Protein AF-A0A6I5CF37-F1 (afdb_monomer_lite)

Structure (mmCIF, N/CA/C/O backbone):
data_AF-A0A6I5CF37-F1
#
_entry.id   AF-A0A6I5CF37-F1
#
loop_
_atom_site.group_PDB
_atom_site.id
_atom_site.type_symbol
_atom_site.label_atom_id
_atom_site.label_alt_id
_atom_site.label_comp_id
_atom_site.label_asym_id
_atom_site.label_entity_id
_atom_site.label_seq_id
_atom_site.pdbx_PDB_ins_code
_atom_site.Cartn_x
_atom_site.Cartn_y
_atom_site.Cartn_z
_atom_site.occupancy
_atom_site.B_iso_or_equiv
_atom_site.auth_seq_id
_atom_site.auth_comp_id
_atom_site.auth_asym_id
_atom_site.auth_atom_id
_atom_site.pdbx_PDB_model_num
ATOM 1 N N . ARG A 1 1 ? -19.614 -3.966 23.961 1.00 82.00 1 ARG A N 1
ATOM 2 C CA . ARG A 1 1 ? -20.376 -3.496 22.765 1.00 82.00 1 ARG A CA 1
ATOM 3 C C . ARG A 1 1 ? -20.107 -2.028 22.422 1.00 82.00 1 ARG A C 1
ATOM 5 O O . ARG A 1 1 ? -19.572 -1.793 21.354 1.00 82.00 1 ARG A O 1
ATOM 12 N N . ARG A 1 2 ? -20.425 -1.044 23.284 1.00 91.81 2 ARG A N 1
ATOM 13 C CA . ARG A 1 2 ? -20.182 0.384 22.965 1.00 91.81 2 ARG A CA 1
ATOM 14 C C . ARG A 1 2 ? -18.694 0.739 22.840 1.00 91.81 2 ARG A C 1
ATOM 16 O O . ARG A 1 2 ? -18.333 1.363 21.857 1.00 91.81 2 ARG A O 1
ATOM 23 N N . GLY A 1 3 ? -17.858 0.311 23.794 1.00 91.69 3 GLY A N 1
ATOM 24 C CA . GLY A 1 3 ? -16.403 0.529 23.734 1.00 91.69 3 GLY A CA 1
ATOM 25 C C . GLY A 1 3 ? -15.799 -0.043 22.453 1.00 91.69 3 GLY A C 1
ATOM 26 O O . GLY A 1 3 ? -15.213 0.698 21.680 1.00 91.69 3 GLY A O 1
ATOM 27 N N . ARG A 1 4 ? -16.092 -1.317 22.165 1.00 94.00 4 ARG A N 1
ATOM 28 C CA . ARG A 1 4 ? -15.720 -1.996 20.914 1.00 94.00 4 ARG A CA 1
ATOM 29 C C . ARG A 1 4 ? -16.089 -1.205 19.650 1.00 94.00 4 ARG A C 1
ATOM 31 O O . ARG A 1 4 ? -15.227 -0.921 18.830 1.00 94.00 4 ARG A O 1
ATOM 38 N N . ALA A 1 5 ? -17.353 -0.791 19.531 1.00 95.44 5 ALA A N 1
ATOM 39 C CA . ALA A 1 5 ? -17.808 0.007 18.391 1.00 95.44 5 ALA A CA 1
ATOM 40 C C . ALA A 1 5 ? -17.056 1.344 18.275 1.00 95.44 5 ALA A C 1
ATOM 42 O O . ALA A 1 5 ? -16.808 1.820 17.172 1.00 95.44 5 ALA A O 1
ATOM 43 N N . PHE A 1 6 ? -16.668 1.940 19.404 1.00 96.00 6 PHE A N 1
ATOM 44 C CA . PHE A 1 6 ? -15.890 3.173 19.424 1.00 96.00 6 PHE A CA 1
ATOM 45 C C . PHE A 1 6 ? -14.424 2.950 19.019 1.00 96.00 6 PHE A C 1
ATOM 47 O O . PHE A 1 6 ? -13.860 3.792 18.324 1.00 96.00 6 PHE A O 1
ATOM 54 N N . THR A 1 7 ? -13.827 1.808 19.382 1.00 97.31 7 THR A N 1
ATOM 55 C CA . THR A 1 7 ? -12.501 1.378 18.904 1.00 97.31 7 THR A CA 1
ATOM 56 C C . THR A 1 7 ? -12.482 1.260 17.384 1.00 97.31 7 THR A C 1
ATOM 58 O O . THR A 1 7 ? -11.639 1.876 16.735 1.00 97.31 7 THR A O 1
ATOM 61 N N . VAL A 1 8 ? -13.447 0.533 16.812 1.00 97.31 8 VAL A N 1
ATOM 62 C CA . VAL A 1 8 ? -13.585 0.385 15.354 1.00 97.31 8 VAL A CA 1
ATOM 63 C C . VAL A 1 8 ? -13.781 1.749 14.702 1.00 97.31 8 VAL A C 1
ATOM 65 O O . VAL A 1 8 ? -13.034 2.105 13.797 1.00 97.31 8 VAL A O 1
ATOM 68 N N . TRP A 1 9 ? -14.714 2.557 15.213 1.00 97.38 9 TRP A N 1
ATOM 69 C CA . TRP A 1 9 ? -14.974 3.892 14.677 1.00 97.38 9 TRP A CA 1
ATOM 70 C C . TRP A 1 9 ? -13.726 4.789 14.674 1.00 97.38 9 TRP A C 1
ATOM 72 O O . TRP A 1 9 ? -13.487 5.483 13.689 1.00 97.38 9 TRP A O 1
ATOM 82 N N . LEU A 1 10 ? -12.901 4.768 15.729 1.00 97.75 10 LEU A N 1
ATOM 83 C CA . LEU A 1 10 ? -11.653 5.540 15.769 1.00 97.75 10 LEU A CA 1
ATOM 84 C C . LEU A 1 10 ? -10.661 5.100 14.690 1.00 97.75 10 LEU A C 1
ATOM 86 O O . LEU A 1 10 ? -10.053 5.958 14.051 1.00 97.75 10 LEU A O 1
ATOM 90 N N . LEU A 1 11 ? -10.516 3.795 14.458 1.00 98.00 11 LEU A N 1
ATOM 91 C CA . LEU A 1 11 ? -9.670 3.290 13.377 1.00 98.00 11 LEU A CA 1
ATOM 92 C C . LEU A 1 11 ? -10.228 3.670 11.998 1.00 98.00 11 LEU A C 1
ATOM 94 O O . LEU A 1 11 ? -9.465 3.970 11.085 1.00 98.00 11 LEU A O 1
ATOM 98 N N . GLU A 1 12 ? -11.550 3.735 11.840 1.00 98.06 12 GLU A N 1
ATOM 99 C CA . GLU A 1 12 ? -12.171 4.229 10.605 1.00 98.06 12 GLU A CA 1
ATOM 100 C C . GLU A 1 12 ? -11.901 5.715 10.382 1.00 98.06 12 GLU A C 1
ATOM 102 O O . GLU A 1 12 ? -11.608 6.122 9.259 1.00 98.06 12 GLU A O 1
ATOM 107 N N . GLN A 1 13 ? -11.938 6.530 11.441 1.00 97.88 13 GLN A N 1
ATOM 108 C CA . GLN A 1 13 ? -11.535 7.934 11.342 1.00 97.88 13 GLN A CA 1
ATOM 109 C C . GLN A 1 13 ? -10.051 8.070 10.986 1.00 97.88 13 GLN A C 1
ATOM 111 O O . GLN A 1 13 ? -9.691 8.937 10.190 1.00 97.88 13 GLN A O 1
ATOM 116 N N . ALA A 1 14 ? -9.196 7.202 11.530 1.00 97.25 14 ALA A N 1
ATOM 117 C CA . ALA A 1 14 ? -7.779 7.163 11.190 1.00 97.25 14 ALA A CA 1
ATOM 118 C C . ALA A 1 14 ? -7.570 6.816 9.704 1.00 97.25 14 ALA A C 1
ATOM 120 O O . ALA A 1 14 ? -6.813 7.503 9.020 1.00 97.25 14 ALA A O 1
ATOM 121 N N . ALA A 1 15 ? -8.321 5.845 9.177 1.00 97.06 15 ALA A N 1
ATOM 122 C CA . ALA A 1 15 ? -8.297 5.475 7.763 1.00 97.06 15 ALA A CA 1
ATOM 123 C C . ALA A 1 15 ? -8.722 6.617 6.838 1.00 97.06 15 ALA A C 1
ATOM 125 O O . ALA A 1 15 ? -8.083 6.846 5.812 1.00 97.06 15 ALA A O 1
ATOM 126 N N . LEU A 1 16 ? -9.741 7.394 7.216 1.00 97.62 16 LEU A N 1
ATOM 127 C CA . LEU A 1 16 ? -10.132 8.597 6.470 1.00 97.62 16 LEU A CA 1
ATOM 128 C C . LEU A 1 16 ? -9.033 9.672 6.456 1.00 97.62 16 LEU A C 1
ATOM 130 O O . LEU A 1 16 ? -8.968 10.461 5.516 1.00 97.62 16 LEU A O 1
ATOM 134 N N . ALA A 1 17 ? -8.162 9.689 7.466 1.00 96.75 17 ALA A N 1
ATOM 135 C CA . ALA A 1 17 ? -6.985 10.553 7.526 1.00 96.75 17 ALA A CA 1
ATOM 136 C C . ALA A 1 17 ? -5.736 9.949 6.845 1.00 96.75 17 ALA A C 1
ATOM 138 O O . ALA A 1 17 ? -4.685 10.586 6.837 1.00 96.75 17 ALA A O 1
ATOM 139 N N . GLY A 1 18 ? -5.840 8.750 6.261 1.00 96.88 18 GLY A N 1
ATOM 140 C CA . GLY A 1 18 ? -4.744 8.062 5.573 1.00 96.88 18 GLY A CA 1
ATOM 141 C C . GLY A 1 18 ? -3.930 7.095 6.440 1.00 96.88 18 GLY A C 1
ATOM 142 O O . GLY A 1 18 ? -2.928 6.572 5.964 1.00 96.88 18 GLY A O 1
ATOM 143 N N . HIS A 1 19 ? -4.337 6.832 7.685 1.00 96.94 19 HIS A N 1
ATOM 144 C CA . HIS A 1 19 ? -3.697 5.835 8.549 1.00 96.94 19 HIS A CA 1
ATOM 145 C C . HIS A 1 19 ? -4.368 4.470 8.420 1.00 96.94 19 HIS A C 1
ATOM 147 O O . HIS A 1 19 ? -5.565 4.336 8.652 1.00 96.94 19 HIS A O 1
ATOM 153 N N . THR A 1 20 ? -3.598 3.427 8.145 1.00 96.00 20 THR A N 1
ATOM 154 C CA . THR A 1 20 ? -4.111 2.050 8.099 1.00 96.00 20 THR A CA 1
ATOM 155 C C . THR A 1 20 ? -3.977 1.309 9.430 1.00 96.00 20 THR A C 1
ATOM 157 O O . THR A 1 20 ? -4.735 0.374 9.696 1.00 96.00 20 THR A O 1
ATOM 160 N N . ALA A 1 21 ? -3.101 1.793 10.314 1.00 96.62 21 ALA A N 1
ATOM 161 C CA . ALA A 1 21 ? -2.951 1.333 11.687 1.00 96.62 21 ALA A CA 1
ATOM 162 C C . ALA A 1 21 ? -2.599 2.491 12.637 1.00 96.62 21 ALA A C 1
ATOM 164 O O . ALA A 1 21 ? -2.096 3.535 12.217 1.00 96.62 21 ALA A O 1
ATOM 165 N N . LEU A 1 22 ? -2.857 2.294 13.930 1.00 97.44 22 LEU A N 1
ATOM 166 C CA . LEU A 1 22 ? -2.471 3.192 15.021 1.00 97.44 22 LEU A CA 1
ATOM 167 C C . LEU A 1 22 ? -1.678 2.431 16.084 1.00 97.44 22 LEU A C 1
ATOM 169 O O . LEU A 1 22 ? -1.903 1.244 16.296 1.00 97.44 22 LEU A O 1
ATOM 173 N N . GLU A 1 23 ? -0.802 3.121 16.811 1.00 97.19 23 GLU A N 1
ATOM 174 C CA . GLU A 1 23 ? -0.148 2.533 17.984 1.00 97.19 23 GLU A CA 1
ATOM 175 C C . GLU A 1 23 ? -1.176 2.217 19.076 1.00 97.19 23 GLU A C 1
ATOM 177 O O . GLU A 1 23 ? -2.034 3.051 19.387 1.00 97.19 23 GLU A O 1
ATOM 182 N N . ALA A 1 24 ? -1.076 1.038 19.695 1.00 97.19 24 ALA A N 1
ATOM 183 C CA . ALA A 1 24 ? -2.011 0.619 20.739 1.00 97.19 24 ALA A CA 1
ATOM 184 C C . ALA A 1 24 ? -2.137 1.650 21.887 1.00 97.19 24 ALA A C 1
ATOM 186 O O . ALA A 1 24 ? -3.272 1.990 22.230 1.00 97.19 24 ALA A O 1
ATOM 187 N N . PRO A 1 25 ? -1.045 2.251 22.416 1.00 96.56 25 PRO A N 1
ATOM 188 C CA . PRO A 1 25 ? -1.145 3.293 23.443 1.00 96.56 25 PRO A CA 1
ATOM 189 C C . PRO A 1 25 ? -1.847 4.573 22.968 1.00 96.56 25 PRO A C 1
ATOM 191 O O . PRO A 1 25 ? -2.542 5.236 23.743 1.00 96.56 25 PRO A O 1
ATOM 194 N N . ALA A 1 26 ? -1.683 4.942 21.694 1.00 96.81 26 ALA A N 1
ATOM 195 C CA . ALA A 1 26 ? -2.356 6.104 21.118 1.00 96.81 26 ALA A CA 1
ATOM 196 C C . ALA A 1 26 ? -3.864 5.851 20.984 1.00 96.81 26 ALA A C 1
ATOM 198 O O . ALA A 1 26 ? -4.673 6.734 21.277 1.00 96.81 26 ALA A O 1
ATOM 199 N N . LEU A 1 27 ? -4.244 4.629 20.604 1.00 97.06 27 LEU A N 1
ATOM 200 C CA . LEU A 1 27 ? -5.636 4.208 20.502 1.00 97.06 27 LEU A CA 1
ATOM 201 C C . LEU A 1 27 ? -6.320 4.160 21.877 1.00 97.06 27 LEU A C 1
ATOM 203 O O . LEU A 1 27 ? -7.398 4.736 22.029 1.00 97.06 27 LEU A O 1
ATOM 207 N N . THR A 1 28 ? -5.693 3.566 22.898 1.00 97.56 28 THR A N 1
ATOM 208 C CA . THR A 1 28 ? -6.246 3.532 24.268 1.00 97.56 28 THR A CA 1
ATOM 209 C C . THR A 1 28 ? -6.346 4.931 24.877 1.00 97.56 28 THR A C 1
ATOM 211 O O . THR A 1 28 ? -7.382 5.292 25.438 1.00 97.56 28 THR A O 1
ATOM 214 N N . SER A 1 29 ? -5.338 5.782 24.666 1.00 97.81 29 SER A N 1
ATOM 215 C CA . SER A 1 29 ? -5.387 7.195 25.067 1.00 97.81 29 SER A CA 1
ATOM 216 C C . SER A 1 29 ? -6.524 7.947 24.375 1.00 97.81 29 SER A C 1
ATOM 218 O O . SER A 1 29 ? -7.236 8.733 25.006 1.00 97.81 29 SER A O 1
ATOM 220 N N . ALA A 1 30 ? -6.734 7.699 23.079 1.00 97.12 30 ALA A N 1
ATOM 221 C CA . ALA A 1 30 ? -7.828 8.303 22.338 1.00 97.12 30 ALA A CA 1
ATOM 222 C C . ALA A 1 30 ? -9.184 7.851 22.893 1.00 97.12 30 ALA A C 1
ATOM 224 O O . ALA A 1 30 ? -10.027 8.706 23.148 1.00 97.12 30 ALA A O 1
ATOM 225 N N . LEU A 1 31 ? -9.381 6.556 23.145 1.00 97.25 31 LEU A N 1
ATOM 226 C CA . LEU A 1 31 ? -10.590 6.004 23.768 1.00 97.25 31 LEU A CA 1
ATOM 227 C C . LEU A 1 31 ? -10.885 6.655 25.131 1.00 97.25 31 LEU A C 1
ATOM 229 O O . LEU A 1 31 ? -12.011 7.106 25.364 1.00 97.25 31 LEU A O 1
ATOM 233 N N . ALA A 1 32 ? -9.870 6.785 25.991 1.00 97.06 32 ALA A N 1
ATOM 234 C CA . ALA A 1 32 ? -9.988 7.426 27.301 1.00 97.06 32 ALA A CA 1
ATOM 235 C C . ALA A 1 32 ? -10.469 8.882 27.190 1.00 97.06 32 ALA A C 1
ATOM 237 O O . ALA A 1 32 ? -11.410 9.290 27.871 1.00 97.06 32 ALA A O 1
ATOM 238 N N . GLN A 1 33 ? -9.888 9.658 26.268 1.00 96.38 33 GLN A N 1
ATOM 239 C CA . GLN A 1 33 ? -10.268 11.057 26.033 1.00 96.38 33 GLN A CA 1
ATOM 240 C C . GLN A 1 33 ? -11.729 11.229 25.588 1.00 96.38 33 GLN A C 1
ATOM 242 O O . GLN A 1 33 ? -12.302 12.298 25.786 1.00 96.38 33 GLN A O 1
ATOM 247 N N . ARG A 1 34 ? -12.348 10.200 24.991 1.00 94.50 34 ARG A N 1
ATOM 248 C CA . ARG A 1 34 ? -13.772 10.217 24.603 1.00 94.50 34 ARG A CA 1
ATOM 249 C C . ARG A 1 34 ? -14.693 9.590 25.659 1.00 94.50 34 ARG A C 1
ATOM 251 O O . ARG A 1 34 ? -15.877 9.398 25.395 1.00 94.50 34 ARG A O 1
ATOM 258 N N . GLY A 1 35 ? -14.180 9.304 26.857 1.00 94.38 35 GLY A N 1
ATOM 259 C CA . GLY A 1 35 ? -14.976 8.834 27.992 1.00 94.38 35 GLY A CA 1
ATOM 260 C C . GLY A 1 35 ? -15.361 7.356 27.927 1.00 94.38 35 GLY A C 1
ATOM 261 O O . GLY A 1 35 ? -16.377 6.967 28.504 1.00 94.38 35 GLY A O 1
ATOM 262 N N . VAL A 1 36 ? -14.589 6.525 27.218 1.00 96.56 36 VAL A N 1
ATOM 263 C CA . VAL A 1 36 ? -14.753 5.064 27.269 1.00 96.56 36 VAL A CA 1
ATOM 264 C C . VAL A 1 36 ? -14.300 4.569 28.656 1.00 96.56 36 VAL A C 1
ATOM 266 O O . VAL A 1 36 ? -13.154 4.829 29.012 1.00 96.56 36 VAL A O 1
ATOM 269 N N . PRO A 1 37 ? -15.162 3.888 29.448 1.00 91.50 37 PRO A N 1
ATOM 270 C CA . PRO A 1 37 ? -14.856 3.552 30.847 1.00 91.50 37 PRO A CA 1
ATOM 271 C C . PRO A 1 37 ? -13.647 2.631 31.056 1.00 91.50 37 PRO A C 1
ATOM 273 O O . PRO A 1 37 ? -12.925 2.816 32.028 1.00 91.50 37 PRO A O 1
ATOM 276 N N . ASP A 1 38 ? -13.430 1.675 30.149 1.00 95.88 38 ASP A N 1
ATOM 277 C CA . ASP A 1 38 ? -12.261 0.789 30.131 1.00 95.88 38 ASP A CA 1
ATOM 278 C C . ASP A 1 38 ? -11.698 0.737 28.694 1.00 95.88 38 ASP A C 1
ATOM 280 O O . ASP A 1 38 ? -12.209 -0.001 27.840 1.00 95.88 38 ASP A O 1
ATOM 284 N N . PRO A 1 39 ? -10.735 1.618 28.366 1.00 96.88 39 PRO A N 1
ATOM 285 C CA . PRO A 1 39 ? -10.119 1.691 27.043 1.00 96.88 39 PRO A CA 1
ATOM 286 C C . PRO A 1 39 ? -9.392 0.410 26.630 1.00 96.88 39 PRO A C 1
ATOM 288 O O . PRO A 1 39 ? -9.469 0.017 25.464 1.00 96.88 39 PRO A O 1
ATOM 291 N N . ASP A 1 40 ? -8.702 -0.232 27.571 1.00 97.19 40 ASP A N 1
ATOM 292 C CA . ASP A 1 40 ? -7.924 -1.440 27.316 1.00 97.19 40 ASP A CA 1
ATOM 293 C C . ASP A 1 40 ? -8.857 -2.623 27.045 1.00 97.19 40 ASP A C 1
ATOM 295 O O . ASP A 1 40 ? -8.714 -3.290 26.020 1.00 97.19 40 ASP A O 1
ATOM 299 N N . GLU A 1 41 ? -9.889 -2.831 27.870 1.00 97.25 41 GLU A N 1
ATOM 300 C CA . GLU A 1 41 ? -10.914 -3.857 27.632 1.00 97.25 41 GLU A CA 1
ATOM 301 C C . GLU A 1 41 ? -11.657 -3.611 26.310 1.00 97.25 41 GLU A C 1
ATOM 303 O O . GLU A 1 41 ? -11.953 -4.552 25.565 1.00 97.25 41 GLU A O 1
ATOM 308 N N . ALA A 1 42 ? -11.944 -2.349 25.971 1.00 97.19 42 ALA A N 1
ATOM 309 C CA . ALA A 1 42 ? -12.583 -1.990 24.708 1.00 97.19 42 ALA A CA 1
ATOM 310 C C . ALA A 1 42 ? -11.714 -2.332 23.488 1.00 97.19 42 ALA A C 1
ATOM 312 O O . ALA A 1 42 ? -12.253 -2.781 22.470 1.00 97.19 42 ALA A O 1
ATOM 313 N N . LEU A 1 43 ? -10.397 -2.135 23.583 1.00 97.44 43 LEU A N 1
ATOM 314 C CA . LEU A 1 43 ? -9.441 -2.551 22.561 1.00 97.44 43 LEU A CA 1
ATOM 315 C C . LEU A 1 43 ? -9.362 -4.079 22.476 1.00 97.44 43 LEU A C 1
ATOM 317 O O . LEU A 1 43 ? -9.584 -4.634 21.401 1.00 97.44 43 LEU A O 1
ATOM 321 N N . GLN A 1 44 ? -9.143 -4.767 23.599 1.00 97.12 44 GLN A N 1
ATOM 322 C CA . GLN A 1 44 ? -9.069 -6.233 23.641 1.00 97.12 44 GLN A CA 1
ATOM 323 C C . GLN A 1 44 ? -10.345 -6.891 23.102 1.00 97.12 44 GLN A C 1
ATOM 325 O O . GLN A 1 44 ? -10.277 -7.865 22.360 1.00 97.12 44 GLN A O 1
ATOM 330 N N . SER A 1 45 ? -11.514 -6.314 23.388 1.00 96.88 45 SER A N 1
ATOM 331 C CA . SER A 1 45 ? -12.794 -6.781 22.846 1.00 96.88 45 SER A CA 1
ATOM 332 C C . SER A 1 45 ? -12.888 -6.657 21.323 1.00 96.88 45 SER A C 1
ATOM 334 O O . SER A 1 45 ? -13.547 -7.476 20.694 1.00 96.88 45 SER A O 1
ATOM 336 N N . ALA A 1 46 ? -12.294 -5.623 20.719 1.00 96.81 46 ALA A N 1
ATOM 337 C CA . ALA A 1 46 ? -12.288 -5.459 19.261 1.00 96.81 46 ALA A CA 1
ATOM 338 C C . ALA A 1 46 ? -11.352 -6.471 18.589 1.00 96.81 46 ALA A C 1
ATOM 340 O O . ALA A 1 46 ? -11.697 -7.027 17.548 1.00 96.81 46 ALA A O 1
ATOM 341 N N . LEU A 1 47 ? -10.212 -6.748 19.226 1.00 97.19 47 LEU A N 1
ATOM 342 C CA . LEU A 1 47 ? -9.258 -7.765 18.787 1.00 97.19 47 LEU A CA 1
ATOM 343 C C . LEU A 1 47 ? -9.846 -9.177 18.886 1.00 97.19 47 LEU A C 1
ATOM 345 O O . LEU A 1 47 ? -9.779 -9.945 17.932 1.00 97.19 47 LEU A O 1
ATOM 349 N N . ALA A 1 48 ? -10.473 -9.506 20.017 1.00 97.12 48 ALA A N 1
ATOM 350 C CA . ALA A 1 48 ? -11.068 -10.821 20.256 1.00 97.12 48 ALA A CA 1
ATOM 351 C C . ALA A 1 48 ? -12.198 -11.158 19.269 1.00 97.12 48 ALA A C 1
ATOM 353 O O . ALA A 1 48 ? -12.428 -12.323 18.961 1.00 97.12 48 ALA A O 1
ATOM 354 N N . GLU A 1 49 ? -12.896 -10.140 18.767 1.00 96.69 49 GLU A N 1
ATOM 355 C CA . GLU A 1 49 ? -13.989 -10.293 17.801 1.00 96.69 49 GLU A CA 1
ATOM 356 C C . GLU A 1 49 ? -13.504 -10.222 16.346 1.00 96.69 49 GLU A C 1
ATOM 358 O O . GLU A 1 49 ? -14.313 -10.350 15.431 1.00 96.69 49 GLU A O 1
ATOM 363 N N . GLY A 1 50 ? -12.199 -10.018 16.126 1.00 96.12 50 GLY A N 1
ATOM 364 C CA . GLY A 1 50 ? -11.593 -9.948 14.797 1.00 96.12 50 GLY A CA 1
ATOM 365 C C . GLY A 1 50 ? -11.939 -8.684 14.010 1.00 96.12 50 GLY A C 1
ATOM 366 O O . GLY A 1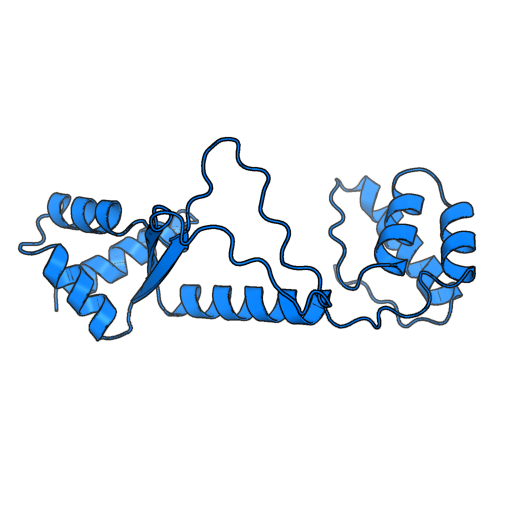 50 ? -11.687 -8.629 12.816 1.00 96.12 50 GLY A O 1
ATOM 367 N N . GLU A 1 51 ? -12.507 -7.656 14.647 1.00 96.56 51 GLU A N 1
ATOM 368 C CA . GLU A 1 51 ? -12.821 -6.380 13.983 1.00 96.56 51 GLU A CA 1
ATOM 369 C C . GLU A 1 51 ? -11.549 -5.524 13.777 1.00 96.56 51 GLU A C 1
ATOM 371 O O . GLU A 1 51 ? -11.494 -4.653 12.902 1.00 96.56 51 GLU A O 1
ATOM 376 N N . ALA A 1 52 ? -10.511 -5.787 14.575 1.00 97.12 52 ALA A N 1
ATOM 377 C CA . ALA A 1 52 ? -9.183 -5.200 14.463 1.00 97.12 52 ALA A CA 1
ATOM 378 C C . ALA A 1 52 ? -8.100 -6.274 14.644 1.00 97.12 52 ALA A C 1
ATOM 380 O O . ALA A 1 52 ? -8.311 -7.264 15.344 1.00 97.12 52 ALA A O 1
ATOM 381 N N . LEU A 1 53 ? -6.936 -6.056 14.036 1.00 97.31 53 LEU A N 1
ATOM 382 C CA . LEU A 1 53 ? -5.782 -6.954 14.096 1.00 97.31 53 LEU A CA 1
ATOM 383 C C . LEU A 1 53 ? -4.573 -6.240 14.706 1.00 97.31 53 LEU A C 1
ATOM 385 O O . LEU A 1 53 ? -4.414 -5.028 14.541 1.00 97.31 53 LEU A O 1
ATOM 389 N N . VAL A 1 54 ? -3.743 -7.000 15.426 1.00 96.25 54 VAL A N 1
ATOM 390 C CA . VAL A 1 54 ? -2.506 -6.517 16.053 1.00 96.25 54 VAL A CA 1
ATOM 391 C C . VAL A 1 54 ? -1.309 -6.890 15.196 1.00 96.25 54 VAL A C 1
ATOM 393 O O . VAL A 1 54 ? -1.180 -8.036 14.773 1.00 96.25 54 VAL A O 1
ATOM 396 N N . PHE A 1 55 ? -0.395 -5.942 15.040 1.00 91.69 55 PHE A N 1
ATOM 397 C CA . PHE A 1 55 ? 0.893 -6.127 14.395 1.00 91.69 55 PHE A CA 1
ATOM 398 C C . PHE A 1 55 ? 2.019 -5.717 15.331 1.00 91.69 55 PHE A C 1
ATOM 400 O O . PHE A 1 55 ? 1.872 -4.826 16.171 1.00 91.69 55 PHE A O 1
ATOM 407 N N . GLN A 1 56 ? 3.154 -6.380 15.162 1.00 91.56 56 GLN A N 1
ATOM 408 C CA . GLN A 1 56 ? 4.378 -6.114 15.897 1.00 91.56 56 GLN A CA 1
ATOM 409 C C . GLN A 1 56 ? 5.400 -5.544 14.926 1.00 91.56 56 GLN A C 1
ATOM 411 O O . GLN A 1 56 ? 5.867 -6.240 14.030 1.00 91.56 56 GL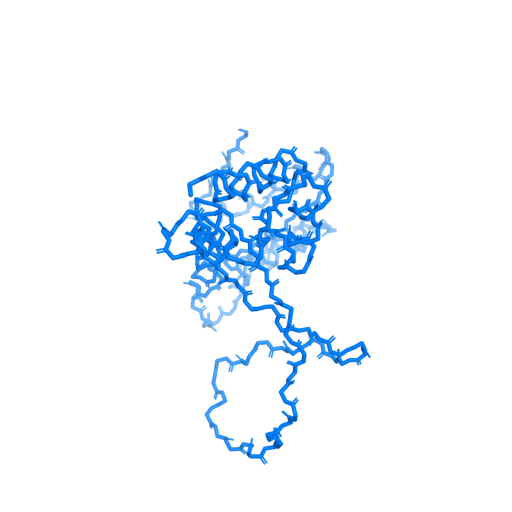N A O 1
ATOM 416 N N . ASP A 1 57 ? 5.713 -4.269 15.104 1.00 86.12 57 ASP A N 1
ATOM 417 C CA . ASP A 1 57 ? 6.698 -3.556 14.308 1.00 86.12 57 ASP A CA 1
ATOM 418 C C . ASP A 1 57 ? 7.987 -3.435 15.121 1.00 86.12 57 ASP A C 1
ATOM 420 O O . ASP A 1 57 ? 8.038 -2.722 16.128 1.00 86.12 57 ASP A O 1
ATOM 424 N N . ALA A 1 58 ? 9.004 -4.207 14.743 1.00 84.75 58 ALA A N 1
ATOM 425 C CA . ALA A 1 58 ? 10.292 -4.170 15.417 1.00 84.75 58 ALA A CA 1
ATOM 426 C C . ALA A 1 58 ? 11.011 -2.874 15.042 1.00 84.75 58 ALA A C 1
ATOM 428 O O . ALA A 1 58 ? 11.294 -2.635 13.871 1.00 84.75 58 ALA A O 1
ATOM 429 N N . LEU A 1 59 ? 11.311 -2.045 16.037 1.00 76.62 59 LEU A N 1
ATOM 430 C CA . LEU A 1 59 ? 11.993 -0.784 15.802 1.00 76.62 59 LEU A CA 1
ATOM 431 C C . LEU A 1 59 ? 13.474 -1.047 15.522 1.00 76.62 59 LEU A C 1
ATOM 433 O O . LEU A 1 59 ? 14.141 -1.771 16.266 1.00 76.62 59 LEU A O 1
ATOM 437 N N . ASP A 1 60 ? 13.985 -0.429 14.460 1.00 70.25 60 ASP A N 1
ATOM 438 C CA . ASP A 1 60 ? 15.420 -0.370 14.210 1.00 70.25 60 ASP A CA 1
ATOM 439 C C . ASP A 1 60 ? 16.076 0.589 15.211 1.00 70.25 60 ASP A C 1
ATOM 441 O O . ASP A 1 60 ? 15.564 1.682 15.484 1.00 70.25 60 ASP A O 1
ATOM 445 N N . GLU A 1 61 ? 17.228 0.199 15.760 1.00 57.28 61 GLU A N 1
ATOM 446 C CA . GLU A 1 61 ? 18.030 1.115 16.567 1.00 57.28 61 GLU A CA 1
ATOM 447 C C . GLU A 1 61 ? 18.509 2.291 15.699 1.00 57.28 61 GLU A C 1
ATOM 449 O O . GLU A 1 61 ? 19.042 2.079 14.603 1.00 57.28 61 GLU A O 1
ATOM 454 N N . PRO A 1 62 ? 18.369 3.546 16.166 1.00 49.19 62 PRO A N 1
ATOM 455 C CA . PRO A 1 62 ? 18.870 4.701 15.436 1.00 49.19 62 PRO A CA 1
ATOM 456 C C . PRO A 1 62 ? 20.381 4.574 15.178 1.00 49.19 62 PRO A C 1
ATOM 458 O O . PRO A 1 62 ? 21.186 4.681 16.099 1.00 49.19 62 PRO A O 1
ATOM 461 N N . GLY A 1 63 ? 20.768 4.378 13.914 1.00 56.00 63 GLY A N 1
ATOM 462 C CA . GLY A 1 63 ? 22.169 4.257 13.491 1.00 56.00 63 GLY A CA 1
ATOM 463 C C . GLY A 1 63 ? 22.645 2.833 13.191 1.00 56.00 63 GLY A C 1
ATOM 464 O O . GLY A 1 63 ? 23.770 2.680 12.713 1.00 56.00 63 GLY A O 1
ATOM 465 N N . ALA A 1 64 ? 21.811 1.810 13.393 1.00 53.28 64 ALA A N 1
ATOM 466 C CA . ALA A 1 64 ? 22.089 0.476 12.875 1.00 53.28 64 ALA A CA 1
ATOM 467 C C . ALA A 1 64 ? 21.910 0.467 11.342 1.00 53.28 64 ALA A C 1
ATOM 469 O O . ALA A 1 64 ? 20.943 1.045 10.833 1.00 53.28 64 ALA A O 1
ATOM 470 N N . PRO A 1 65 ? 22.826 -0.145 10.567 1.00 49.12 65 PRO A N 1
ATOM 471 C CA . PRO A 1 65 ? 22.581 -0.365 9.148 1.00 49.12 65 PRO A CA 1
ATOM 472 C C . PRO A 1 65 ? 21.304 -1.196 9.003 1.00 49.12 65 PRO A C 1
ATOM 474 O O . PRO A 1 65 ? 21.170 -2.219 9.674 1.00 49.12 65 PRO A O 1
ATOM 477 N N . ALA A 1 66 ? 20.378 -0.749 8.145 1.00 49.16 66 ALA A N 1
ATOM 478 C CA . ALA A 1 66 ? 19.166 -1.500 7.828 1.00 49.16 66 ALA A CA 1
ATOM 479 C C . ALA A 1 66 ? 19.560 -2.951 7.543 1.00 49.16 66 ALA A C 1
ATOM 481 O O . ALA A 1 66 ? 20.381 -3.198 6.652 1.00 49.16 66 ALA A O 1
ATOM 482 N N . ALA A 1 67 ? 19.038 -3.884 8.343 1.00 48.22 67 ALA A N 1
ATOM 483 C CA . ALA A 1 67 ? 19.332 -5.294 8.175 1.00 48.22 67 ALA A CA 1
ATOM 484 C C . ALA A 1 67 ? 18.954 -5.670 6.741 1.00 48.22 67 ALA A C 1
ATOM 486 O O . ALA A 1 67 ? 17.784 -5.625 6.354 1.00 48.22 67 ALA A O 1
ATOM 487 N N . GLN A 1 68 ? 19.961 -5.975 5.924 1.00 44.50 68 GLN A N 1
ATOM 488 C CA . GLN A 1 68 ? 19.722 -6.554 4.615 1.00 44.50 68 GLN A CA 1
ATOM 489 C C . GLN A 1 68 ? 18.966 -7.854 4.873 1.00 44.50 68 GLN A C 1
ATOM 491 O O . GLN A 1 68 ? 19.423 -8.679 5.666 1.00 44.50 68 GLN A O 1
ATOM 496 N N . ALA A 1 69 ? 17.790 -8.005 4.257 1.00 42.16 69 ALA A N 1
ATOM 497 C CA . ALA A 1 69 ? 17.076 -9.273 4.276 1.00 42.16 69 ALA A CA 1
ATOM 498 C C . ALA A 1 69 ? 18.084 -10.384 3.933 1.00 42.16 69 ALA A C 1
ATOM 500 O O . ALA A 1 69 ? 18.854 -10.194 2.982 1.00 42.16 69 ALA A O 1
ATOM 501 N N . PRO A 1 70 ? 18.139 -11.486 4.707 1.00 39.38 70 PRO A N 1
ATOM 502 C CA . PRO A 1 70 ? 19.170 -12.495 4.531 1.00 39.38 70 PRO A CA 1
ATOM 503 C C . PRO A 1 70 ? 19.177 -12.942 3.071 1.00 39.38 70 PRO A C 1
ATOM 505 O O . PRO A 1 70 ? 18.137 -13.297 2.505 1.00 39.38 70 PRO A O 1
ATOM 508 N N . ALA A 1 71 ? 20.347 -12.850 2.439 1.00 36.28 71 ALA A N 1
ATOM 509 C CA . ALA A 1 71 ? 20.516 -13.291 1.069 1.00 36.28 71 ALA A CA 1
ATOM 510 C C . ALA A 1 71 ? 20.130 -14.782 0.998 1.00 36.28 71 ALA A C 1
ATOM 512 O O . ALA A 1 71 ? 20.576 -15.565 1.840 1.00 36.28 71 ALA A O 1
ATOM 513 N N . PRO A 1 72 ? 19.308 -15.219 0.027 1.00 38.62 72 PRO A N 1
ATOM 514 C CA . PRO A 1 72 ? 18.936 -16.626 -0.057 1.00 38.62 72 PRO A CA 1
ATOM 515 C C . PRO A 1 72 ? 20.185 -17.439 -0.422 1.00 38.62 72 PRO A C 1
ATOM 517 O O . PRO A 1 72 ? 20.641 -17.346 -1.563 1.00 38.62 72 PRO A O 1
ATOM 520 N N . GLY A 1 73 ? 20.742 -18.187 0.538 1.00 47.41 73 GLY A N 1
ATOM 521 C CA . GLY A 1 73 ? 21.918 -19.043 0.336 1.00 47.41 73 GLY A CA 1
ATOM 522 C C . GLY A 1 73 ? 22.898 -19.152 1.510 1.00 47.41 73 GLY A C 1
ATOM 523 O O . GLY A 1 73 ? 23.771 -20.014 1.460 1.00 47.41 73 GLY A O 1
ATOM 524 N N . GLU A 1 74 ? 22.771 -18.344 2.565 1.00 40.44 74 GLU A N 1
ATOM 525 C CA . GLU A 1 74 ? 23.596 -18.496 3.775 1.00 40.44 74 GLU A CA 1
ATOM 526 C C . GLU A 1 74 ? 22.956 -19.494 4.752 1.00 40.44 74 GLU A C 1
ATOM 528 O O . GLU A 1 74 ? 22.359 -19.140 5.766 1.00 40.44 74 GLU A O 1
ATOM 533 N N . GLU A 1 75 ? 23.074 -20.783 4.434 1.00 45.25 75 GLU A N 1
ATOM 534 C CA . GLU A 1 75 ? 23.010 -21.826 5.455 1.00 45.25 75 GLU A CA 1
ATOM 535 C C . GLU A 1 75 ? 24.370 -21.892 6.161 1.00 45.25 75 GLU A C 1
ATOM 537 O O . GLU A 1 75 ? 25.340 -22.407 5.606 1.00 45.25 75 GLU A O 1
ATOM 542 N N . GLY A 1 76 ? 24.444 -21.398 7.399 1.00 37.19 76 GLY A N 1
ATOM 543 C CA . GLY A 1 76 ? 25.488 -21.832 8.328 1.00 37.19 76 GLY A CA 1
ATOM 544 C C . GLY A 1 76 ? 26.081 -20.766 9.242 1.00 37.19 76 GLY A C 1
ATOM 545 O O . GLY A 1 76 ? 27.045 -20.101 8.887 1.00 37.19 76 GLY A O 1
ATOM 546 N N . GLY A 1 77 ? 25.609 -20.769 10.491 1.00 38.97 77 GLY A N 1
ATOM 547 C CA . GLY A 1 77 ? 26.512 -20.722 11.643 1.00 38.97 77 GLY A CA 1
ATOM 548 C C . GLY A 1 77 ? 27.060 -19.355 12.038 1.00 38.97 77 GLY A C 1
ATOM 549 O O . GLY A 1 77 ? 28.262 -19.124 11.969 1.00 38.97 77 GLY A O 1
ATOM 550 N N . GLY A 1 78 ? 26.187 -18.506 12.573 1.00 32.59 78 GLY A N 1
ATOM 551 C CA . GLY A 1 78 ? 26.574 -17.402 13.442 1.00 32.59 78 GLY A CA 1
ATOM 552 C C . GLY A 1 78 ? 25.671 -17.382 14.667 1.00 32.59 78 GLY A C 1
ATOM 553 O O . GLY A 1 78 ? 24.668 -16.679 14.673 1.00 32.59 78 GLY A O 1
ATOM 554 N N . GLU A 1 79 ? 26.004 -18.166 15.695 1.00 44.09 79 GLU A N 1
ATOM 555 C CA . GLU A 1 79 ? 25.553 -17.877 17.060 1.00 44.09 79 GLU A CA 1
ATOM 556 C C . GLU A 1 79 ? 26.197 -16.541 17.461 1.00 44.09 79 GLU A C 1
ATOM 558 O O . GLU A 1 79 ? 27.342 -16.486 17.905 1.00 44.09 79 GLU A O 1
ATOM 563 N N . GLY A 1 80 ? 25.492 -15.447 17.187 1.00 37.91 80 GLY A N 1
ATOM 564 C CA . GLY A 1 80 ? 25.925 -14.084 17.457 1.00 37.91 80 GLY A CA 1
ATOM 565 C C . GLY A 1 80 ? 24.776 -13.320 18.087 1.00 37.91 80 GLY A C 1
ATOM 566 O O . GLY A 1 80 ? 23.974 -12.736 17.374 1.00 37.91 80 GLY A O 1
ATOM 567 N N . GLU A 1 81 ? 24.737 -13.382 19.418 1.00 38.31 81 GLU A N 1
ATOM 568 C CA . GLU A 1 81 ? 23.887 -12.611 20.326 1.00 38.31 81 GLU A CA 1
ATOM 569 C C . GLU A 1 81 ? 22.372 -12.805 20.135 1.00 38.31 81 GLU A C 1
ATOM 571 O O . GLU A 1 81 ? 21.716 -12.184 19.301 1.00 38.31 81 GLU A O 1
ATOM 576 N N . GLU A 1 82 ? 21.783 -13.600 21.036 1.00 43.03 82 GLU A N 1
ATOM 577 C CA . GLU A 1 82 ? 20.445 -13.334 21.576 1.00 43.03 82 GLU A CA 1
ATOM 578 C C . GLU A 1 82 ? 20.456 -11.925 22.207 1.00 43.03 82 GLU A C 1
ATOM 580 O O . GLU A 1 82 ? 20.531 -11.757 23.422 1.00 43.03 82 GLU A O 1
ATOM 585 N N . GLY A 1 83 ? 20.497 -10.895 21.361 1.00 45.75 83 GLY A N 1
ATOM 586 C CA . GLY A 1 83 ? 20.447 -9.502 21.763 1.00 45.75 83 GLY A CA 1
ATOM 587 C C . GLY A 1 83 ? 19.092 -9.233 22.396 1.00 45.75 83 GLY A C 1
ATOM 588 O O . GLY A 1 83 ? 18.061 -9.641 21.855 1.00 45.75 83 GLY A O 1
ATOM 589 N N . GLU A 1 84 ? 19.115 -8.591 23.562 1.00 49.22 84 GLU A N 1
ATOM 590 C CA . GLU A 1 84 ? 17.953 -8.096 24.298 1.00 49.22 84 GLU A CA 1
ATOM 591 C C . GLU A 1 84 ? 16.821 -7.700 23.340 1.00 49.22 84 GLU A C 1
ATOM 593 O O . GLU A 1 84 ? 17.029 -6.908 22.421 1.00 49.22 84 GLU A O 1
ATOM 598 N N . GLY A 1 85 ? 15.644 -8.317 23.514 1.00 59.53 85 GLY A N 1
ATOM 599 C CA . GLY A 1 85 ? 14.551 -8.258 22.544 1.00 59.53 85 GLY A CA 1
ATOM 600 C C . GLY A 1 85 ? 14.328 -6.842 22.022 1.00 59.53 85 GLY A C 1
ATOM 601 O O . GLY A 1 85 ? 13.944 -5.958 22.788 1.00 59.53 85 GLY A O 1
ATOM 602 N N . ARG A 1 86 ? 14.599 -6.642 20.722 1.00 70.81 86 ARG A N 1
ATOM 603 C CA . ARG A 1 86 ? 14.469 -5.339 20.056 1.00 70.81 86 ARG A CA 1
ATOM 604 C C . ARG A 1 86 ? 13.136 -4.697 20.444 1.00 70.81 86 ARG A C 1
ATOM 606 O O . ARG A 1 86 ? 12.120 -5.399 20.429 1.00 70.81 86 ARG A O 1
ATOM 613 N N . PRO A 1 87 ? 13.102 -3.398 20.777 1.00 80.19 87 PRO A N 1
ATOM 614 C CA . PRO A 1 87 ? 11.865 -2.752 21.181 1.00 80.19 87 PRO A CA 1
ATOM 615 C C . PRO A 1 87 ? 10.827 -2.881 20.061 1.00 80.19 87 PRO A C 1
ATOM 617 O O . PRO A 1 87 ? 11.065 -2.496 18.918 1.00 80.19 87 PRO A O 1
ATOM 620 N N . VAL A 1 88 ? 9.672 -3.454 20.397 1.00 88.81 88 VAL A N 1
ATOM 621 C CA . VAL A 1 88 ? 8.571 -3.663 19.457 1.00 88.81 88 VAL A CA 1
ATOM 622 C C . VAL A 1 88 ? 7.496 -2.623 19.708 1.00 88.81 88 VAL A C 1
ATOM 624 O O . VAL A 1 88 ? 6.989 -2.474 20.823 1.00 88.81 88 VAL A O 1
ATOM 627 N N . ARG A 1 89 ? 7.097 -1.940 18.643 1.00 91.81 89 ARG A N 1
ATOM 628 C CA . ARG A 1 89 ? 5.900 -1.116 18.614 1.00 91.81 89 ARG A CA 1
ATOM 629 C C . ARG A 1 89 ? 4.691 -1.976 18.264 1.00 91.81 89 ARG A C 1
ATOM 631 O O . ARG A 1 89 ? 4.688 -2.698 17.271 1.00 91.81 89 ARG A O 1
ATOM 638 N N . ILE A 1 90 ? 3.639 -1.865 19.071 1.00 95.25 90 ILE A N 1
ATOM 639 C CA . ILE A 1 90 ? 2.376 -2.570 18.841 1.00 95.25 90 ILE A CA 1
ATOM 640 C C . ILE A 1 90 ? 1.435 -1.676 18.039 1.00 95.25 90 ILE A C 1
ATOM 642 O O . ILE A 1 90 ? 1.015 -0.620 18.519 1.00 95.25 90 ILE A O 1
ATOM 646 N N . LEU A 1 91 ? 1.091 -2.117 16.834 1.00 96.75 91 LEU A N 1
ATOM 647 C CA . LEU A 1 91 ? 0.159 -1.446 15.934 1.00 96.75 91 LEU A CA 1
ATOM 648 C C . LEU A 1 91 ? -1.174 -2.194 15.898 1.00 96.75 91 LEU A C 1
ATOM 650 O O . LEU A 1 91 ? -1.219 -3.417 16.003 1.00 96.75 91 LEU A O 1
ATOM 654 N N . VAL A 1 92 ? -2.264 -1.452 15.738 1.00 97.88 92 VAL A N 1
ATOM 655 C CA . VAL A 1 92 ? -3.624 -1.977 15.617 1.00 97.88 92 VAL A CA 1
ATOM 656 C C . VAL A 1 92 ? -4.266 -1.380 14.373 1.00 97.88 92 VAL A C 1
ATOM 658 O O . VAL A 1 92 ? -4.359 -0.158 14.250 1.00 97.88 92 VAL A O 1
ATOM 661 N N . GLY A 1 93 ? -4.716 -2.238 13.461 1.00 97.38 93 GLY A N 1
ATOM 662 C CA . GLY A 1 93 ? -5.393 -1.853 12.221 1.00 97.38 93 GLY A CA 1
ATOM 663 C C . GLY A 1 93 ? -6.775 -2.488 12.105 1.00 97.38 93 GLY A C 1
ATOM 664 O O . GLY A 1 93 ? -7.070 -3.483 12.765 1.00 97.38 93 GLY A O 1
ATOM 665 N N . LEU A 1 94 ? -7.637 -1.922 11.257 1.00 98.06 94 LEU A N 1
ATOM 666 C CA . LEU A 1 94 ? -8.906 -2.570 10.899 1.00 98.06 94 LEU A CA 1
ATOM 667 C C . LEU A 1 94 ? -8.624 -3.846 10.120 1.00 98.06 94 LEU A C 1
ATOM 669 O O . LEU A 1 94 ? -7.826 -3.811 9.187 1.00 98.06 94 LEU A O 1
ATOM 673 N N . GLU A 1 95 ? -9.342 -4.922 10.430 1.00 96.88 95 GLU A N 1
ATOM 674 C CA . GLU A 1 95 ? -9.141 -6.243 9.819 1.00 96.88 95 GLU A CA 1
ATOM 675 C C . GLU A 1 95 ? -9.096 -6.197 8.280 1.00 96.88 95 GLU A C 1
ATOM 677 O O . GLU A 1 95 ? -8.144 -6.679 7.670 1.00 96.88 95 GLU A O 1
ATOM 682 N N . ARG A 1 96 ? -10.033 -5.495 7.636 1.00 96.06 96 ARG A N 1
ATOM 683 C CA . ARG A 1 96 ? -10.038 -5.323 6.170 1.00 96.06 96 ARG A CA 1
ATOM 684 C C . ARG A 1 96 ? -8.770 -4.683 5.584 1.00 96.06 96 ARG A C 1
ATOM 686 O O . ARG A 1 96 ? -8.383 -5.036 4.475 1.00 96.06 96 ARG A O 1
ATOM 693 N N . TYR A 1 97 ? -8.160 -3.718 6.275 1.00 96.38 97 TYR A N 1
ATOM 694 C CA . TYR A 1 97 ? -6.951 -3.038 5.789 1.00 96.38 97 TYR A CA 1
ATOM 695 C C . TYR A 1 97 ? -5.709 -3.838 6.146 1.00 96.38 97 TYR A C 1
ATOM 697 O O . TYR A 1 97 ? -4.847 -4.027 5.300 1.00 96.38 97 TYR A O 1
ATOM 705 N N . ALA A 1 98 ? -5.690 -4.386 7.354 1.00 95.06 98 ALA A N 1
ATOM 706 C CA . ALA A 1 98 ? -4.699 -5.325 7.841 1.00 95.06 98 ALA A CA 1
ATOM 707 C C . ALA A 1 98 ? -4.484 -6.504 6.869 1.00 95.06 98 ALA A C 1
ATOM 709 O O . ALA A 1 98 ? -3.369 -6.728 6.404 1.00 95.06 98 ALA A O 1
ATOM 710 N N . LEU A 1 99 ? -5.558 -7.199 6.478 1.00 95.88 99 LEU A N 1
ATOM 711 C CA . LEU A 1 99 ? -5.485 -8.308 5.519 1.00 95.88 99 LEU A CA 1
ATOM 712 C C . LEU A 1 99 ? -5.090 -7.848 4.110 1.00 95.88 99 LEU A C 1
ATOM 714 O O . LEU A 1 99 ? -4.380 -8.558 3.397 1.00 95.88 99 LEU A O 1
ATOM 718 N N . ALA A 1 100 ? -5.546 -6.664 3.689 1.00 96.75 100 ALA A N 1
ATOM 719 C CA . ALA A 1 100 ? -5.177 -6.110 2.391 1.00 96.75 100 ALA A CA 1
ATOM 720 C C . ALA A 1 100 ? -3.678 -5.777 2.320 1.00 96.75 100 ALA A C 1
ATOM 722 O O . ALA A 1 100 ? -3.043 -6.046 1.301 1.00 96.75 100 ALA A O 1
ATOM 723 N N . GLU A 1 101 ? -3.106 -5.229 3.391 1.00 95.19 101 GLU A N 1
ATOM 724 C CA . GLU A 1 101 ? -1.677 -4.932 3.482 1.00 95.19 101 GLU A CA 1
ATOM 725 C C . GLU A 1 101 ? -0.825 -6.194 3.526 1.00 95.19 101 GLU A C 1
ATOM 727 O O . GLU A 1 101 ? 0.156 -6.279 2.790 1.00 95.19 101 GLU A O 1
ATOM 732 N N . GLU A 1 102 ? -1.216 -7.199 4.310 1.00 93.19 102 GLU A N 1
ATOM 733 C CA . GLU A 1 102 ? -0.513 -8.484 4.343 1.00 93.19 102 GLU A CA 1
ATOM 734 C C . GLU A 1 102 ? -0.533 -9.156 2.963 1.00 93.19 102 GLU A C 1
ATOM 736 O O . GLU A 1 102 ? 0.510 -9.560 2.445 1.00 93.19 102 GLU A O 1
ATOM 741 N N . SER A 1 103 ? -1.698 -9.190 2.307 1.00 96.25 103 SER A N 1
ATOM 742 C CA . SER A 1 103 ? -1.819 -9.722 0.949 1.00 96.25 103 SER A CA 1
ATOM 743 C C . SER A 1 103 ? -0.991 -8.931 -0.068 1.00 96.25 103 SER A C 1
ATOM 745 O O . SER A 1 103 ? -0.466 -9.528 -1.011 1.00 96.25 103 SER A O 1
ATOM 747 N N . LEU A 1 104 ? -0.886 -7.606 0.080 1.00 96.75 104 LEU A N 1
ATOM 748 C CA . LEU A 1 104 ? -0.054 -6.768 -0.782 1.00 96.75 104 LEU A CA 1
ATOM 749 C C . LEU A 1 104 ? 1.431 -7.062 -0.556 1.00 96.75 104 LEU A C 1
ATOM 751 O O . LEU A 1 104 ? 2.160 -7.257 -1.526 1.00 96.75 104 LEU A O 1
ATOM 755 N N . ALA A 1 105 ? 1.874 -7.122 0.698 1.00 94.00 105 ALA A N 1
ATOM 756 C CA . ALA A 1 105 ? 3.259 -7.397 1.056 1.00 94.00 105 ALA A CA 1
ATOM 757 C C . ALA A 1 105 ? 3.703 -8.784 0.566 1.00 94.00 105 ALA A C 1
ATOM 759 O O . ALA A 1 105 ? 4.762 -8.913 -0.056 1.00 94.00 105 ALA A O 1
ATOM 760 N N . ASP A 1 106 ? 2.869 -9.806 0.761 1.00 95.06 106 ASP A N 1
ATOM 761 C CA . ASP A 1 106 ? 3.111 -11.154 0.243 1.00 95.06 106 ASP A CA 1
ATOM 762 C C . ASP A 1 106 ? 3.134 -11.165 -1.294 1.00 95.06 106 ASP A C 1
ATOM 764 O O . ASP A 1 106 ? 4.073 -11.677 -1.905 1.00 95.06 106 ASP A O 1
ATOM 768 N N . GLY A 1 107 ? 2.168 -10.512 -1.946 1.00 96.56 107 GLY A N 1
ATOM 769 C CA . GLY A 1 107 ? 2.136 -10.381 -3.404 1.00 96.56 107 GLY A CA 1
ATOM 770 C C . GLY A 1 107 ? 3.394 -9.720 -3.981 1.00 96.56 107 GLY A C 1
ATOM 771 O O . GLY A 1 107 ? 3.968 -10.221 -4.952 1.00 96.56 107 GLY A O 1
ATOM 772 N N . LEU A 1 108 ? 3.863 -8.631 -3.363 1.00 96.12 108 LEU A N 1
ATOM 773 C CA . LEU A 1 108 ? 5.103 -7.947 -3.740 1.00 96.12 108 LEU A CA 1
ATOM 774 C C . LEU A 1 108 ? 6.326 -8.840 -3.514 1.00 96.12 108 LEU A C 1
ATOM 776 O O . LEU A 1 108 ? 7.191 -8.919 -4.385 1.00 96.12 108 LEU A O 1
ATOM 780 N N . SER A 1 109 ? 6.369 -9.563 -2.397 1.00 94.38 109 SER A N 1
ATOM 781 C CA . SER A 1 109 ? 7.453 -10.497 -2.079 1.00 94.38 109 SER A CA 1
ATOM 782 C C . SER A 1 109 ? 7.537 -11.623 -3.107 1.00 94.38 109 SER A C 1
ATOM 784 O O . SER A 1 109 ? 8.622 -11.934 -3.605 1.00 94.38 109 SER A O 1
ATOM 786 N N . ARG A 1 110 ? 6.397 -12.197 -3.505 1.00 94.50 110 ARG A N 1
ATOM 787 C CA . ARG A 1 110 ? 6.333 -13.202 -4.575 1.00 94.50 110 ARG A CA 1
ATOM 788 C C . ARG A 1 110 ? 6.776 -12.634 -5.917 1.00 94.50 110 ARG A C 1
ATOM 790 O O . ARG A 1 110 ? 7.503 -13.309 -6.638 1.00 94.50 110 ARG A O 1
ATOM 797 N N . LEU A 1 111 ? 6.369 -11.407 -6.252 1.00 93.38 111 LEU A N 1
ATOM 798 C CA . LEU A 1 111 ? 6.762 -10.766 -7.505 1.00 93.38 111 LEU A CA 1
ATOM 799 C C . LEU A 1 111 ? 8.274 -10.544 -7.560 1.00 93.38 111 LEU A C 1
ATOM 801 O O . LEU A 1 111 ? 8.902 -10.973 -8.523 1.00 93.38 111 LEU A O 1
ATOM 805 N N . VAL A 1 112 ? 8.868 -9.950 -6.522 1.00 92.00 112 VAL A N 1
ATOM 806 C CA . VAL A 1 112 ? 10.320 -9.707 -6.439 1.00 92.00 112 VAL A CA 1
ATOM 807 C C . VAL A 1 112 ? 11.116 -11.005 -6.601 1.00 92.00 112 VAL A C 1
ATOM 809 O O . VAL A 1 112 ? 12.138 -11.013 -7.282 1.00 92.00 112 VAL A O 1
ATOM 812 N N . ASN A 1 113 ? 10.613 -12.115 -6.058 1.00 89.56 113 ASN A N 1
ATOM 813 C CA . ASN A 1 113 ? 11.266 -13.425 -6.117 1.00 89.56 113 ASN A CA 1
ATOM 814 C C . ASN A 1 113 ? 10.843 -14.299 -7.317 1.00 89.56 113 ASN A C 1
ATOM 816 O O . ASN A 1 113 ? 11.180 -15.480 -7.359 1.00 89.56 113 ASN A O 1
ATOM 820 N N . SER A 1 114 ? 10.103 -13.758 -8.291 1.00 88.19 114 SER A N 1
ATOM 821 C CA . SER A 1 114 ? 9.539 -14.550 -9.399 1.00 88.19 114 SER A CA 1
ATOM 822 C C . SER A 1 114 ? 10.496 -14.812 -10.569 1.00 88.19 114 SER A C 1
ATOM 824 O O . SER A 1 114 ? 10.230 -15.700 -11.381 1.00 88.19 114 SER A O 1
ATOM 826 N N . VAL A 1 115 ? 11.592 -14.055 -10.685 1.0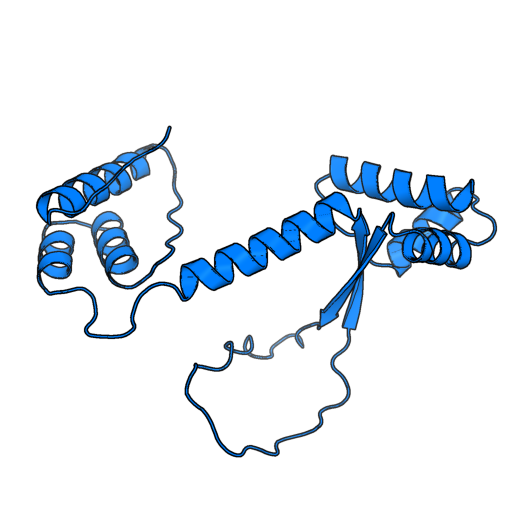0 80.00 115 VAL A N 1
ATOM 827 C CA . VAL A 1 115 ? 12.525 -14.149 -11.820 1.00 80.00 115 VAL A CA 1
ATOM 828 C C . VAL A 1 115 ? 13.709 -15.060 -11.458 1.00 80.00 115 VAL A C 1
ATOM 830 O O . VAL A 1 115 ? 14.322 -14.856 -10.406 1.00 80.00 115 VAL A O 1
ATOM 833 N N . PRO A 1 116 ? 14.054 -16.061 -12.297 1.00 67.06 116 PRO A N 1
ATOM 834 C CA . PRO A 1 116 ? 15.230 -16.905 -12.092 1.00 67.06 116 PRO A CA 1
ATOM 835 C C . PRO A 1 116 ? 16.513 -16.075 -11.995 1.00 67.06 116 PRO A C 1
ATOM 837 O O . PRO A 1 116 ? 16.716 -15.148 -12.772 1.00 67.06 116 PRO A O 1
ATOM 840 N N . LYS A 1 117 ? 17.401 -16.435 -11.064 1.00 65.50 117 LYS A N 1
ATOM 841 C CA . LYS A 1 117 ? 18.682 -15.743 -10.825 1.00 65.50 117 LYS A CA 1
ATOM 842 C C . LYS A 1 117 ? 19.792 -16.124 -11.822 1.00 65.50 117 LYS A C 1
ATOM 844 O O . LYS A 1 117 ? 20.948 -15.778 -11.593 1.00 65.50 117 LYS A O 1
ATOM 849 N N . GLU A 1 118 ? 19.468 -16.866 -12.879 1.00 61.84 118 GLU A N 1
ATOM 850 C CA . GLU A 1 118 ? 20.442 -17.323 -13.876 1.00 61.84 118 GLU A CA 1
ATOM 851 C C . GLU A 1 118 ? 20.615 -16.301 -15.002 1.00 61.84 118 GLU A C 1
ATOM 853 O O . GLU A 1 118 ? 19.637 -15.705 -15.449 1.00 61.84 118 GLU A O 1
ATOM 858 N N . ASP A 1 119 ? 21.882 -16.116 -15.392 1.00 56.41 119 ASP A N 1
ATOM 859 C CA . ASP A 1 119 ? 22.453 -15.198 -16.380 1.00 56.41 119 ASP A CA 1
ATOM 860 C C . ASP A 1 119 ? 21.636 -13.929 -16.629 1.00 56.41 119 ASP A C 1
ATOM 862 O O . ASP A 1 119 ? 20.707 -13.886 -17.436 1.00 56.41 119 ASP A O 1
ATOM 866 N N . GLY A 1 120 ? 22.050 -12.888 -15.895 1.00 56.12 120 GLY A N 1
ATOM 867 C CA . GLY A 1 120 ? 21.501 -11.539 -15.900 1.00 56.12 120 GLY A CA 1
ATOM 868 C C . GLY A 1 120 ? 21.311 -10.930 -17.293 1.00 56.12 120 GLY A C 1
ATOM 869 O O . GLY A 1 120 ? 21.646 -11.540 -18.303 1.00 56.12 120 GLY A O 1
ATOM 870 N N . PRO A 1 121 ? 20.772 -9.702 -17.349 1.00 56.12 121 PRO A N 1
ATOM 871 C CA . PRO A 1 121 ? 20.101 -9.131 -18.514 1.00 56.12 121 PRO A CA 1
ATOM 872 C C . PRO A 1 121 ? 20.802 -9.511 -19.815 1.00 56.12 121 PRO A C 1
ATOM 874 O O . PRO A 1 121 ? 21.859 -8.963 -20.131 1.00 56.12 121 PRO A O 1
ATOM 877 N N . GLY A 1 122 ? 20.243 -10.509 -20.519 1.00 73.12 122 GLY A N 1
ATOM 878 C CA . GLY A 1 122 ? 20.878 -11.093 -21.699 1.00 73.12 122 GLY A CA 1
ATOM 879 C C . GLY A 1 122 ? 21.344 -9.975 -22.622 1.00 73.12 122 GLY A C 1
ATOM 880 O O . GLY A 1 122 ? 20.647 -8.969 -22.724 1.00 73.12 122 GLY A O 1
ATOM 881 N N . GLY A 1 123 ? 22.520 -10.103 -23.247 1.00 84.19 123 GLY A N 1
ATOM 882 C CA . GLY A 1 123 ? 23.232 -8.985 -23.895 1.00 84.19 123 GLY A CA 1
ATOM 883 C C . GLY A 1 123 ? 22.415 -8.135 -24.883 1.00 84.19 123 GLY A C 1
ATOM 884 O O . GLY A 1 123 ? 22.849 -7.061 -25.286 1.00 84.19 123 GLY A O 1
ATOM 885 N N . ASP A 1 124 ? 21.231 -8.587 -25.276 1.00 89.31 124 ASP A N 1
ATOM 886 C CA . ASP A 1 124 ? 20.220 -7.846 -26.020 1.00 89.31 124 ASP A CA 1
ATOM 887 C C . ASP A 1 124 ? 19.610 -6.676 -25.220 1.00 89.31 124 ASP A C 1
ATOM 889 O O . ASP A 1 124 ? 19.459 -5.581 -25.765 1.00 89.31 124 ASP A O 1
ATOM 893 N N . TRP A 1 125 ? 19.332 -6.859 -23.926 1.00 92.00 125 TRP A N 1
ATOM 894 C CA . TRP A 1 125 ? 18.877 -5.801 -23.019 1.00 92.00 125 TRP A CA 1
ATOM 895 C C . TRP A 1 125 ? 19.941 -4.726 -22.806 1.00 92.00 125 TRP A C 1
ATOM 897 O O . TRP A 1 125 ? 19.618 -3.539 -22.841 1.00 92.00 125 TRP A O 1
ATOM 907 N N . GLU A 1 126 ? 21.213 -5.110 -22.659 1.00 92.75 126 GLU A N 1
ATOM 908 C CA . GLU A 1 126 ? 22.299 -4.129 -22.542 1.00 92.75 126 GLU A CA 1
ATOM 909 C C . GLU A 1 126 ? 22.484 -3.344 -23.848 1.00 92.75 126 GLU A C 1
ATOM 911 O O . GLU A 1 126 ? 22.679 -2.130 -23.822 1.00 92.75 126 GLU A O 1
ATOM 916 N N . ARG A 1 127 ? 22.334 -3.988 -25.017 1.00 93.62 127 ARG A N 1
ATOM 917 C CA . ARG A 1 127 ? 22.327 -3.267 -26.304 1.00 93.62 127 ARG A CA 1
ATOM 918 C C . ARG A 1 127 ? 21.169 -2.269 -26.395 1.00 93.62 127 ARG A C 1
ATOM 920 O O . ARG A 1 127 ? 21.383 -1.145 -26.853 1.00 93.62 127 ARG A O 1
ATOM 927 N N . ALA A 1 128 ? 19.973 -2.641 -25.939 1.00 94.31 128 ALA A N 1
ATOM 928 C CA . ALA A 1 128 ? 18.824 -1.737 -25.889 1.00 94.31 128 ALA A CA 1
ATOM 929 C C . ALA A 1 128 ? 19.059 -0.549 -24.936 1.00 94.31 128 ALA A C 1
ATOM 931 O O . ALA A 1 128 ? 18.785 0.601 -25.293 1.00 94.31 128 ALA A O 1
ATOM 932 N N . ALA A 1 129 ? 19.634 -0.801 -23.756 1.00 94.81 129 ALA A N 1
ATOM 933 C CA . ALA A 1 129 ? 20.004 0.243 -22.804 1.00 94.81 129 ALA A CA 1
ATOM 934 C C . ALA A 1 129 ? 21.078 1.184 -23.373 1.00 94.81 129 ALA A C 1
ATOM 936 O O . ALA A 1 129 ? 20.948 2.403 -23.261 1.00 94.81 129 ALA A O 1
ATOM 937 N N . GLY A 1 130 ? 22.099 0.647 -24.049 1.00 94.69 130 GLY A N 1
ATOM 938 C CA . GLY A 1 130 ? 23.168 1.421 -24.688 1.00 94.69 130 GLY A CA 1
ATOM 939 C C . GLY A 1 130 ? 22.693 2.311 -25.842 1.00 94.69 130 GLY A C 1
ATOM 940 O O . GLY A 1 130 ? 23.298 3.347 -26.117 1.00 94.69 130 GLY A O 1
ATOM 941 N N . ALA A 1 131 ? 21.579 1.964 -26.492 1.00 93.75 131 ALA A N 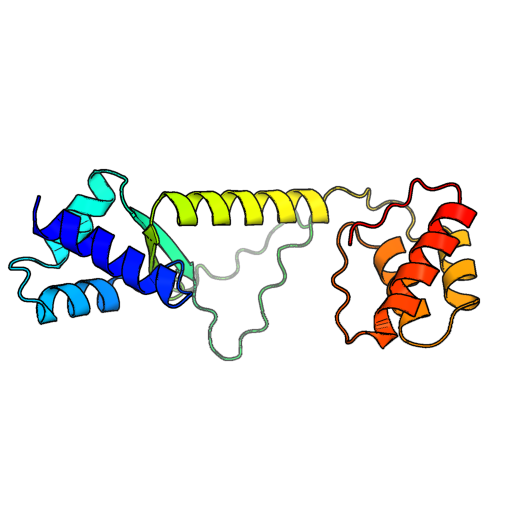1
ATOM 942 C CA . ALA A 1 131 ? 20.933 2.836 -27.470 1.00 93.75 131 ALA A CA 1
ATOM 943 C C . ALA A 1 131 ? 20.185 4.012 -26.809 1.00 93.75 131 ALA A C 1
ATOM 945 O O . ALA A 1 131 ? 19.806 4.974 -27.495 1.00 93.75 131 ALA A O 1
ATOM 946 N N . ALA A 1 132 ? 19.911 3.937 -25.502 1.00 93.12 132 ALA A N 1
ATOM 947 C CA . ALA A 1 132 ? 19.212 4.953 -24.728 1.00 93.12 132 ALA A CA 1
ATOM 948 C C . ALA A 1 132 ? 20.146 5.967 -24.060 1.00 93.12 132 ALA A C 1
ATOM 950 O O . ALA A 1 132 ? 21.366 5.866 -24.112 1.00 93.12 132 ALA A O 1
ATOM 951 N N . ARG A 1 133 ? 19.561 7.033 -23.503 1.00 89.75 133 ARG A N 1
ATOM 952 C CA . ARG A 1 133 ? 20.293 8.091 -22.796 1.00 89.75 133 ARG A CA 1
ATOM 953 C C . ARG A 1 133 ? 19.628 8.369 -21.458 1.00 89.75 133 ARG A C 1
ATOM 955 O O . ARG A 1 133 ? 18.403 8.323 -21.372 1.00 89.75 133 ARG A O 1
ATOM 962 N N . GLY A 1 134 ? 20.443 8.716 -20.465 1.00 92.25 134 GLY A N 1
ATOM 963 C CA . GLY A 1 134 ? 19.977 9.123 -19.141 1.00 92.25 134 GLY A CA 1
ATOM 964 C C . GLY A 1 134 ? 19.120 8.058 -18.454 1.00 92.25 134 GLY A C 1
ATOM 965 O O . GLY A 1 134 ? 19.370 6.862 -18.591 1.00 92.25 134 GLY A O 1
ATOM 966 N N . SER A 1 135 ? 18.086 8.515 -17.755 1.00 93.25 135 SER A N 1
ATOM 967 C CA . SER A 1 135 ? 17.136 7.714 -16.972 1.00 93.25 135 SER A CA 1
ATOM 968 C C . SER A 1 135 ? 16.459 6.587 -17.758 1.00 93.25 135 SER A C 1
ATOM 970 O O . SER A 1 135 ? 16.230 5.518 -17.201 1.00 93.25 135 SER A O 1
ATOM 972 N N . ALA A 1 136 ? 16.247 6.744 -19.069 1.00 94.94 136 ALA A N 1
ATOM 973 C CA . ALA A 1 136 ? 15.699 5.670 -19.899 1.00 94.94 136 ALA A CA 1
ATOM 974 C C . ALA A 1 136 ? 16.644 4.459 -20.021 1.00 94.94 136 ALA A C 1
ATOM 976 O O . ALA A 1 136 ? 16.172 3.328 -20.085 1.00 94.94 136 ALA A O 1
ATOM 977 N N . ALA A 1 137 ? 17.964 4.679 -20.062 1.00 95.62 137 ALA A N 1
ATOM 978 C CA . ALA A 1 137 ? 18.939 3.585 -20.095 1.00 95.62 137 ALA A CA 1
ATOM 979 C C . ALA A 1 137 ? 18.982 2.845 -18.750 1.00 95.62 1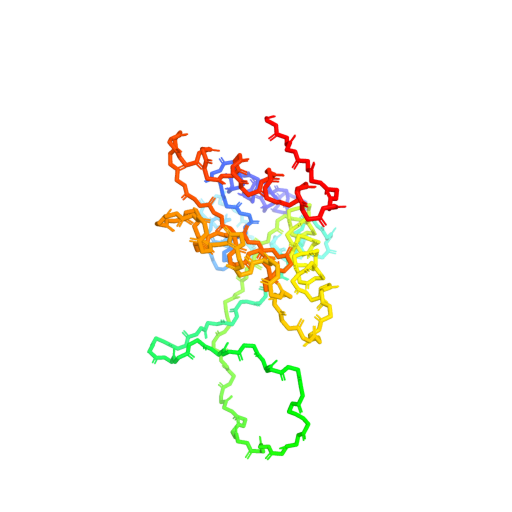37 ALA A C 1
ATOM 981 O O . ALA A 1 137 ? 18.985 1.615 -18.725 1.00 95.62 137 ALA A O 1
ATOM 982 N N . GLU A 1 138 ? 18.940 3.594 -17.644 1.00 95.06 138 GLU A N 1
ATOM 983 C CA . GLU A 1 138 ? 18.878 3.032 -16.290 1.00 95.06 138 GLU A CA 1
ATOM 984 C C . GLU A 1 138 ? 17.593 2.232 -16.060 1.00 95.06 138 GLU A C 1
ATOM 986 O O . GLU A 1 138 ? 17.645 1.128 -15.526 1.00 95.06 138 GLU A O 1
ATOM 991 N N . LEU A 1 139 ? 16.446 2.727 -16.540 1.00 95.88 139 LEU A N 1
ATOM 992 C CA . LEU A 1 139 ? 15.177 2.005 -16.468 1.00 95.88 139 LEU A CA 1
ATOM 993 C C . LEU A 1 139 ? 15.234 0.665 -17.216 1.00 95.88 139 LEU A C 1
ATOM 995 O O . LEU A 1 139 ? 14.767 -0.347 -16.696 1.00 95.88 139 LEU A O 1
ATOM 999 N N . ILE A 1 140 ? 15.817 0.643 -18.421 1.00 95.44 140 ILE A N 1
ATOM 1000 C CA . ILE A 1 140 ? 15.969 -0.591 -19.207 1.00 95.44 140 ILE A CA 1
ATOM 1001 C C . ILE A 1 140 ? 16.859 -1.594 -18.465 1.00 95.44 140 ILE A C 1
ATOM 1003 O O . ILE A 1 140 ? 16.473 -2.754 -18.334 1.00 95.44 140 ILE A O 1
ATOM 1007 N N . ARG A 1 141 ? 18.004 -1.155 -17.927 1.00 93.00 141 ARG A N 1
ATOM 1008 C CA . ARG A 1 141 ? 18.888 -2.018 -17.127 1.00 93.00 141 ARG A CA 1
ATOM 1009 C C . ARG A 1 141 ? 18.201 -2.551 -15.874 1.00 93.00 141 ARG A C 1
ATOM 1011 O O . ARG A 1 141 ? 18.308 -3.740 -15.585 1.00 93.00 141 ARG A O 1
ATOM 1018 N N . ALA A 1 142 ? 17.462 -1.702 -15.161 1.00 93.56 142 ALA A N 1
ATOM 1019 C CA . ALA A 1 142 ? 16.732 -2.102 -13.965 1.00 93.56 142 ALA A CA 1
ATOM 1020 C C . ALA A 1 142 ? 15.715 -3.209 -14.274 1.00 93.56 142 ALA A C 1
ATOM 1022 O O . ALA A 1 142 ? 15.724 -4.240 -13.606 1.00 93.56 142 ALA A O 1
ATOM 1023 N N . VAL A 1 143 ? 14.892 -3.039 -15.315 1.00 92.56 143 VAL A N 1
ATOM 1024 C CA . VAL A 1 143 ? 13.863 -4.024 -15.709 1.00 92.56 143 VAL A CA 1
ATOM 1025 C C . VAL A 1 143 ? 14.477 -5.325 -16.205 1.00 92.56 143 VAL A C 1
ATOM 1027 O O . VAL A 1 143 ? 13.904 -6.394 -16.020 1.00 92.56 143 VAL A O 1
ATOM 1030 N N . ALA A 1 144 ? 15.655 -5.253 -16.809 1.00 90.69 144 ALA A N 1
ATOM 1031 C CA . ALA A 1 144 ? 16.328 -6.433 -17.308 1.00 90.69 144 ALA A CA 1
ATOM 1032 C C . ALA A 1 144 ? 16.922 -7.311 -16.180 1.00 90.69 144 ALA A C 1
ATOM 1034 O O . ALA A 1 144 ? 17.189 -8.487 -16.414 1.00 90.69 144 ALA A O 1
ATOM 1035 N N . GLY A 1 145 ? 17.099 -6.766 -14.966 1.00 86.94 145 GLY A N 1
ATOM 1036 C CA . GLY A 1 145 ? 17.602 -7.493 -13.791 1.00 86.94 145 GLY A CA 1
ATOM 1037 C C . GLY A 1 145 ? 16.597 -7.700 -12.650 1.00 86.94 145 GLY A C 1
ATOM 1038 O O . GLY A 1 145 ? 16.912 -8.418 -11.706 1.00 86.94 145 GLY A O 1
ATOM 1039 N N . HIS A 1 146 ? 15.411 -7.085 -12.699 1.00 89.81 146 HIS A N 1
ATOM 1040 C CA . HIS A 1 146 ? 14.451 -7.104 -11.590 1.00 89.81 146 HIS A CA 1
ATOM 1041 C C . HIS A 1 146 ? 13.028 -7.381 -12.073 1.00 89.81 146 HIS A C 1
ATOM 1043 O O . HIS A 1 146 ? 12.574 -6.842 -13.080 1.00 89.81 146 HIS A O 1
ATOM 1049 N N . ALA A 1 147 ? 12.289 -8.170 -11.293 1.00 91.12 147 ALA A N 1
ATOM 1050 C CA . ALA A 1 147 ? 10.892 -8.505 -11.566 1.00 91.12 147 ALA A CA 1
ATOM 1051 C C . ALA A 1 147 ? 9.918 -7.333 -11.340 1.00 91.12 147 ALA A C 1
ATOM 1053 O O . ALA A 1 147 ? 8.851 -7.271 -11.951 1.00 91.12 147 ALA A O 1
ATOM 1054 N N . LEU A 1 148 ? 10.284 -6.412 -10.445 1.00 93.56 148 LEU A N 1
ATOM 1055 C CA . LEU A 1 148 ? 9.518 -5.221 -10.103 1.00 93.56 148 LEU A CA 1
ATOM 1056 C C . LEU A 1 148 ? 10.461 -4.021 -10.066 1.00 93.56 148 LEU A C 1
ATOM 1058 O O . LEU A 1 148 ? 11.459 -4.031 -9.349 1.00 93.56 148 LEU A O 1
ATOM 1062 N N . VAL A 1 149 ? 10.121 -2.980 -10.824 1.00 94.12 149 VAL A N 1
ATOM 1063 C CA . VAL A 1 149 ? 10.876 -1.726 -10.878 1.00 94.12 149 VAL A CA 1
ATOM 1064 C C . VAL A 1 149 ? 9.922 -0.566 -10.647 1.00 94.12 149 VAL A C 1
ATOM 1066 O O . VAL A 1 149 ? 8.914 -0.435 -11.340 1.00 94.12 149 VAL A O 1
ATOM 1069 N N . LEU A 1 150 ? 10.263 0.293 -9.688 1.00 95.06 150 LEU A N 1
ATOM 1070 C CA . LEU A 1 150 ? 9.585 1.564 -9.474 1.00 95.06 150 LEU A CA 1
ATOM 1071 C C . LEU A 1 150 ? 10.307 2.658 -10.265 1.00 95.06 150 LEU A C 1
ATOM 1073 O O . LEU A 1 150 ? 11.492 2.907 -10.056 1.00 95.06 150 LEU A O 1
ATOM 1077 N N . HIS A 1 151 ? 9.581 3.333 -11.153 1.00 94.31 151 HIS A N 1
ATOM 1078 C CA . HIS A 1 151 ? 10.072 4.487 -11.898 1.00 94.31 151 HIS A CA 1
ATOM 1079 C C . HIS A 1 151 ? 9.170 5.685 -11.618 1.00 94.31 151 HIS A C 1
ATOM 1081 O O . HIS A 1 151 ? 7.965 5.633 -11.867 1.00 94.31 151 HIS A O 1
ATOM 1087 N N . THR A 1 152 ? 9.747 6.752 -11.074 1.00 93.50 152 THR A N 1
ATOM 1088 C CA . THR A 1 152 ? 9.016 7.956 -10.680 1.00 93.50 152 THR A CA 1
ATOM 1089 C C . THR A 1 152 ? 9.454 9.148 -11.518 1.00 93.50 152 THR A C 1
ATOM 1091 O O . THR A 1 152 ? 10.607 9.261 -11.928 1.00 93.50 152 THR A O 1
ATOM 1094 N N . GLY A 1 153 ? 8.518 10.060 -11.761 1.00 92.50 153 GLY A N 1
ATOM 1095 C CA . GLY A 1 153 ? 8.789 11.324 -12.427 1.00 92.50 153 GLY A CA 1
ATOM 1096 C C . GLY A 1 153 ? 7.516 11.982 -12.951 1.00 92.50 153 GLY A C 1
ATOM 1097 O O . GLY A 1 153 ? 6.420 11.437 -12.838 1.00 92.50 153 GLY A O 1
ATOM 1098 N N . GLY A 1 154 ? 7.660 13.190 -13.499 1.00 91.69 154 GLY A N 1
ATOM 1099 C CA . GLY A 1 154 ? 6.545 13.939 -14.084 1.00 91.69 154 GLY A CA 1
ATOM 1100 C C . GLY A 1 154 ? 6.170 13.448 -15.485 1.00 91.69 154 GLY A C 1
ATOM 1101 O O . GLY A 1 154 ? 6.676 12.434 -15.965 1.00 91.69 154 GLY A O 1
ATOM 1102 N N . GLU A 1 155 ? 5.338 14.220 -16.183 1.00 91.69 155 GLU A N 1
ATOM 1103 C CA . GLU A 1 155 ? 4.809 13.869 -17.511 1.00 91.69 155 GLU A CA 1
ATOM 1104 C C . GLU A 1 155 ? 5.899 13.540 -18.550 1.00 91.69 155 GLU A C 1
ATOM 1106 O O . GLU A 1 155 ? 5.734 12.635 -19.366 1.00 91.69 155 GLU A O 1
ATOM 1111 N N . ALA A 1 156 ? 7.051 14.214 -18.483 1.00 89.19 156 ALA A N 1
ATOM 1112 C CA . ALA A 1 156 ? 8.178 13.968 -19.386 1.00 89.19 156 ALA A CA 1
ATOM 1113 C C . ALA A 1 156 ? 8.721 12.524 -19.304 1.00 89.19 156 ALA A C 1
ATOM 1115 O O . ALA A 1 156 ? 9.136 11.960 -20.317 1.00 89.19 156 ALA A O 1
ATOM 1116 N N . SER A 1 157 ? 8.647 11.898 -18.128 1.00 91.62 157 SER A N 1
ATOM 1117 C CA . SER A 1 157 ? 9.157 10.540 -17.867 1.00 91.62 157 SER A CA 1
ATOM 1118 C C . SER A 1 157 ? 8.332 9.461 -18.577 1.00 91.62 157 SER A C 1
ATOM 1120 O O . SER A 1 157 ? 8.804 8.345 -18.791 1.00 91.62 157 SER A O 1
ATOM 1122 N N . ARG A 1 158 ? 7.123 9.788 -19.067 1.00 93.25 158 ARG A N 1
ATOM 1123 C CA . ARG A 1 158 ? 6.341 8.871 -19.915 1.00 93.25 158 ARG A CA 1
ATOM 1124 C C . ARG A 1 158 ? 7.090 8.467 -21.185 1.00 93.25 158 ARG A C 1
ATOM 1126 O O . ARG A 1 158 ? 6.889 7.358 -21.680 1.00 93.25 158 ARG A O 1
ATOM 1133 N N . ALA A 1 159 ? 7.969 9.327 -21.709 1.00 94.19 159 ALA A N 1
ATOM 1134 C CA . ALA A 1 159 ? 8.802 8.999 -22.866 1.00 94.19 159 ALA A CA 1
ATOM 1135 C C . ALA A 1 159 ? 9.766 7.832 -22.581 1.00 94.19 159 ALA A C 1
ATOM 1137 O O . ALA A 1 159 ? 10.077 7.050 -23.483 1.00 94.19 159 ALA A O 1
ATOM 1138 N N . GLU A 1 160 ? 10.201 7.688 -21.330 1.00 95.12 160 GLU A N 1
ATOM 1139 C CA . GLU A 1 160 ? 11.110 6.639 -20.868 1.00 95.12 160 GLU A CA 1
ATOM 1140 C C . GLU A 1 160 ? 10.378 5.297 -20.778 1.00 95.12 160 GLU A C 1
ATOM 1142 O O . GLU A 1 160 ? 10.821 4.315 -21.376 1.00 95.12 160 GLU A O 1
ATOM 1147 N N . ALA A 1 161 ? 9.187 5.277 -20.166 1.00 94.06 161 ALA A N 1
ATOM 1148 C CA . ALA A 1 161 ? 8.316 4.100 -20.140 1.00 94.06 161 ALA A CA 1
ATOM 1149 C C . ALA A 1 161 ? 7.889 3.665 -21.556 1.00 94.06 161 ALA A C 1
ATOM 1151 O O . ALA A 1 161 ? 7.953 2.486 -21.905 1.00 94.06 161 ALA A O 1
ATOM 1152 N N . ALA A 1 162 ? 7.523 4.615 -22.425 1.00 95.25 162 ALA A N 1
ATOM 1153 C CA . ALA A 1 162 ? 7.191 4.325 -23.820 1.00 95.25 162 ALA A CA 1
ATOM 1154 C C . ALA A 1 162 ? 8.383 3.735 -24.588 1.00 95.25 162 ALA A C 1
ATOM 1156 O O . ALA A 1 162 ? 8.209 2.860 -25.441 1.00 95.25 162 ALA A O 1
ATOM 1157 N N . ARG A 1 163 ? 9.604 4.196 -24.293 1.00 96.06 163 ARG A N 1
ATOM 1158 C CA . ARG A 1 163 ? 10.819 3.622 -24.864 1.00 96.06 163 ARG A CA 1
ATOM 1159 C C . ARG A 1 163 ? 11.036 2.192 -24.389 1.00 96.06 163 ARG A C 1
ATOM 1161 O O . ARG A 1 163 ? 11.171 1.331 -25.250 1.00 96.06 163 ARG A O 1
ATOM 1168 N N . LEU A 1 164 ? 10.994 1.937 -23.083 1.00 96.00 164 LEU A N 1
ATOM 1169 C CA . LEU A 1 164 ? 11.115 0.593 -22.514 1.00 96.00 164 LEU A CA 1
ATOM 1170 C C . LEU A 1 164 ? 10.166 -0.400 -23.205 1.00 96.00 164 LEU A C 1
ATOM 1172 O O . LEU A 1 164 ? 10.591 -1.471 -23.626 1.00 96.00 164 LEU A O 1
ATOM 1176 N N . LEU A 1 165 ? 8.898 -0.025 -23.395 1.00 96.19 165 LEU A N 1
ATOM 1177 C CA . LEU A 1 165 ? 7.908 -0.878 -24.063 1.00 96.19 165 LEU A CA 1
ATOM 1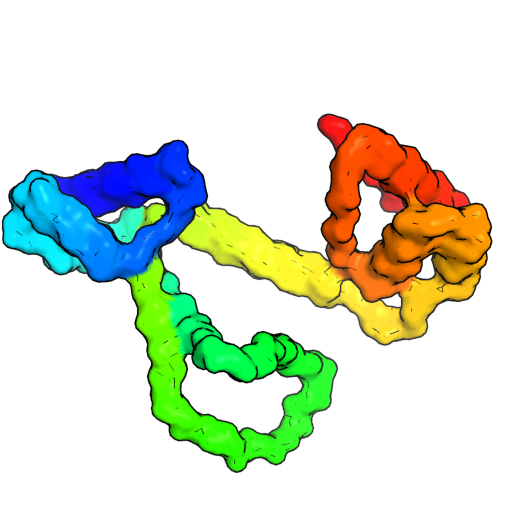178 C C . LEU A 1 165 ? 8.255 -1.174 -25.528 1.00 96.19 165 LEU A C 1
ATOM 1180 O O . LEU A 1 165 ? 7.937 -2.255 -26.023 1.00 96.19 165 LEU A O 1
ATOM 1184 N N . ARG A 1 166 ? 8.862 -0.219 -26.246 1.00 96.62 166 ARG A N 1
ATOM 1185 C CA . ARG A 1 166 ? 9.335 -0.442 -27.622 1.00 96.62 166 ARG A CA 1
ATOM 1186 C C . ARG A 1 166 ? 10.523 -1.390 -27.649 1.00 96.62 166 ARG A C 1
ATOM 1188 O O . ARG A 1 166 ? 10.497 -2.316 -28.452 1.00 96.62 166 ARG A O 1
ATOM 1195 N N . GLU A 1 167 ? 11.503 -1.189 -26.771 1.00 95.88 167 GLU A N 1
ATOM 1196 C CA . GLU A 1 167 ? 12.671 -2.072 -26.676 1.00 95.88 167 GLU A CA 1
ATOM 1197 C C . GLU A 1 167 ? 12.232 -3.497 -26.311 1.00 95.88 167 GLU A C 1
ATOM 1199 O O . GLU A 1 167 ? 12.551 -4.436 -27.030 1.00 95.88 167 GLU A O 1
ATOM 1204 N N . ALA A 1 168 ? 11.375 -3.663 -25.297 1.00 94.62 168 ALA A N 1
ATOM 1205 C CA . ALA A 1 168 ? 10.841 -4.966 -24.900 1.00 94.62 168 ALA A CA 1
ATOM 1206 C C . ALA A 1 168 ? 10.131 -5.693 -26.058 1.00 94.62 168 ALA A C 1
ATOM 1208 O O . ALA A 1 168 ? 10.355 -6.882 -26.279 1.00 94.62 168 ALA A O 1
ATOM 1209 N N . ARG A 1 169 ? 9.311 -4.985 -26.850 1.00 95.31 169 ARG A N 1
ATOM 1210 C CA . ARG A 1 169 ? 8.685 -5.565 -28.054 1.00 95.31 169 ARG A CA 1
ATOM 1211 C C . ARG A 1 169 ? 9.701 -5.887 -29.147 1.00 95.31 169 ARG A C 1
ATOM 1213 O O . ARG A 1 169 ? 9.542 -6.899 -29.823 1.00 95.31 169 ARG A O 1
ATOM 1220 N N . GLY A 1 170 ? 10.732 -5.059 -29.314 1.00 94.38 170 GLY A N 1
ATOM 1221 C CA . GLY A 1 170 ? 11.855 -5.323 -30.218 1.00 94.38 170 GLY A CA 1
ATOM 1222 C C . GLY A 1 170 ? 12.623 -6.594 -29.849 1.00 94.38 170 GLY A C 1
ATOM 1223 O O . GLY A 1 170 ? 13.093 -7.299 -30.736 1.00 94.38 170 GLY A O 1
ATOM 1224 N N . LEU A 1 171 ? 12.656 -6.934 -28.559 1.00 92.06 171 LEU A N 1
ATOM 1225 C CA . LEU A 1 171 ? 13.193 -8.190 -28.025 1.00 92.06 171 LEU A CA 1
ATOM 1226 C C . LEU A 1 171 ? 12.206 -9.372 -28.108 1.00 92.06 171 LEU A C 1
ATOM 1228 O O . LEU A 1 171 ? 12.490 -10.452 -27.599 1.00 92.06 171 LEU A O 1
ATOM 1232 N N . GLY A 1 172 ? 11.032 -9.191 -28.723 1.00 93.38 172 GLY A N 1
ATOM 1233 C CA . GLY A 1 172 ? 10.010 -10.235 -28.854 1.00 93.38 172 GLY A CA 1
ATOM 1234 C C . GLY A 1 172 ? 9.173 -10.473 -27.593 1.00 93.38 172 GLY A C 1
ATOM 1235 O O . GLY A 1 172 ? 8.418 -11.445 -27.531 1.00 93.38 172 GLY A O 1
ATOM 1236 N N . LEU A 1 173 ? 9.266 -9.598 -26.587 1.00 92.00 173 LEU A N 1
ATOM 1237 C CA . LEU A 1 173 ? 8.521 -9.735 -25.338 1.00 92.00 173 LEU A CA 1
ATOM 1238 C C . LEU A 1 173 ? 7.100 -9.182 -25.451 1.00 92.00 173 LEU A C 1
ATOM 1240 O O . LEU A 1 173 ? 6.802 -8.219 -26.166 1.00 92.00 173 LEU A O 1
ATOM 1244 N N . ARG A 1 174 ? 6.204 -9.766 -24.652 1.00 94.31 174 ARG A N 1
ATOM 1245 C CA . ARG A 1 174 ? 4.838 -9.265 -24.478 1.00 94.31 174 ARG A CA 1
ATOM 1246 C C . ARG A 1 174 ? 4.854 -8.079 -23.519 1.00 94.31 174 ARG A C 1
ATOM 1248 O O . ARG A 1 174 ? 4.850 -8.266 -22.309 1.00 94.31 174 ARG A O 1
ATOM 1255 N N . ALA A 1 175 ? 4.838 -6.870 -24.068 1.00 94.50 175 ALA A N 1
ATOM 1256 C CA . ALA A 1 175 ? 4.811 -5.633 -23.293 1.00 94.50 175 ALA A CA 1
ATOM 1257 C C . ALA A 1 175 ? 3.472 -4.896 -23.449 1.00 94.50 175 ALA A C 1
ATOM 1259 O O . ALA A 1 175 ? 2.944 -4.775 -24.562 1.00 94.50 175 ALA A O 1
ATOM 1260 N N . TRP A 1 176 ? 2.939 -4.385 -22.338 1.00 94.44 176 TRP A N 1
ATOM 1261 C CA . TRP A 1 176 ? 1.635 -3.722 -22.240 1.00 94.44 176 TRP A CA 1
ATOM 1262 C C . TRP A 1 176 ? 1.754 -2.473 -21.367 1.00 94.44 176 TRP A C 1
ATOM 1264 O O . TRP A 1 176 ? 2.614 -2.408 -20.495 1.00 94.44 176 TRP A O 1
ATOM 1274 N N . ALA A 1 177 ? 0.888 -1.492 -21.606 1.00 92.81 177 ALA A N 1
ATOM 1275 C CA . ALA A 1 177 ? 0.740 -0.319 -20.755 1.00 92.81 177 ALA A CA 1
ATOM 1276 C C . ALA A 1 177 ? -0.738 -0.109 -20.447 1.00 92.81 177 ALA A C 1
ATOM 1278 O O . ALA A 1 177 ? -1.575 -0.272 -21.336 1.00 92.81 177 ALA A O 1
ATOM 1279 N N . ALA A 1 178 ? -1.027 0.266 -19.206 1.00 88.00 178 ALA A N 1
ATOM 1280 C CA . ALA A 1 178 ? -2.316 0.790 -18.782 1.00 88.00 178 ALA A CA 1
ATOM 1281 C C . ALA A 1 178 ? -2.171 2.298 -18.532 1.00 88.00 178 ALA A C 1
ATOM 1283 O O . ALA A 1 178 ? -1.078 2.759 -18.193 1.00 88.00 178 ALA A O 1
ATOM 1284 N N . ALA A 1 179 ? -3.249 3.046 -18.760 1.00 65.62 179 ALA A N 1
ATOM 1285 C CA . ALA A 1 179 ? -3.319 4.495 -18.600 1.00 65.62 179 ALA A CA 1
ATOM 1286 C C . ALA A 1 179 ? -4.340 4.860 -17.524 1.00 65.62 179 ALA A C 1
ATOM 1288 O O . ALA A 1 179 ? -5.351 4.127 -17.426 1.00 65.62 179 ALA A O 1
#

Sequence (179 aa):
RRGRAFTVWLLEQAALAGHTALEAPALTSALAQRGVPDPDEALQSALAEGEALVFQDALDEPGAPAAQAPAPGEEGGGEGEEGEGRPVRILVGLERYALAEESLADGLSRLVNSVPKEDGPGGDWERAAGAARGSAAELIRAVAGHALVLHTGGEASRAEAARLLREARGLGLRAWAAA

Foldseek 3Di:
DVLLVVLLVVLVVCVVVVDQKDFLVVSLVVSVVVPNPHSVVSVVVNCVVLQKHKDKAFDDDVPDDDPDDPDPPPDDDDPDDPDDRGDITIIMGGNVSVVVVVVVVVVVVCQQVVDDPPDFQPVLLQVLLVVDDDPLSVVSRDVRHTSDDDDDDDPVCVVSVVSSQVSCVVVVHDGDDDD

pLDDT: mean 85.65, std 18.33, range [32.59, 98.06]

Radius of gyration: 23.38 Å; chains: 1; bounding box: 47×36×61 Å

Secondary structure (DSSP, 8-state):
-HHHHHHHHHHHHHHHTT-SEEEHHHHHHHHHHTT-S-HHHHHHHHHHTTSEEEEEEEPPPTTSPP-PPPPTT--S-------S-PPEEEEEEEHHHHHHHHHHHHHHHHHHT-S--SS-S-HHHHHHHHTS-THHHHHHHHHHH-S-------GGGHHHHHHHHHHHHHTT-------